Protein AF-A0A498NYL5-F1 (afdb_monomer)

Nearest PDB structures (foldseek):
  7cgw-assembly2_H  TM=6.155E-01  e=3.135E-01  Homo sapiens
  3ulv-assembly1_D  TM=5.461E-01  e=3.519E-01  Homo sapiens

Radius of gyration: 16.01 Å; Cα contacts (8 Å, |Δi|>4): 148; chains: 1; bounding box: 30×32×52 Å

Sequence (90 aa):
MDPSTGWDFYWYKHTLNSETKKTKTNSYRVKIDSVSDGGQYWCRAGRGKPVYYTQYSDALWVNVTGADAGDA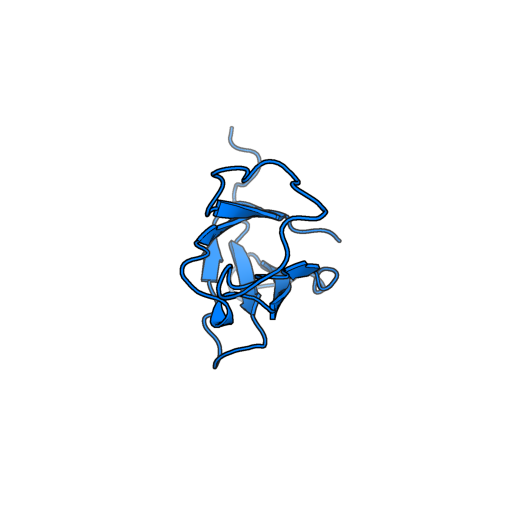TYAQPIRKKNKTRLYLSQ

Solvent-accessible surface area (backbone atoms only — not comparable to full-atom values): 5689 Å² total; per-residue (Å²): 136,73,98,47,87,66,50,38,24,40,34,45,47,73,73,60,89,74,64,70,46,76,35,67,48,69,54,46,78,44,71,55,88,50,49,77,63,24,38,45,32,35,32,33,44,31,34,72,88,76,69,49,66,57,70,70,23,71,73,46,77,43,88,46,80,71,95,73,82,89,77,96,81,72,86,67,79,83,71,91,55,61,53,50,76,47,67,71,52,128

Foldseek 3Di:
DPPQPFKWKWKFFDQDPDPTDIDSDQKDKQQAPDQSSWGWMKMWMWGDVVIDIDDIADIDGDGDDDPPDDDPPDDPDPPPCSIDMDGGDD

Mean predicted aligned error: 10.49 Å

InterPro domains:
  IPR013783 Immunoglobulin-like fold [G3DSA:2.60.40.10] (1-72)
  IPR036179 Immunoglobulin-like domain superfamily [SSF48726] (7-66)

pLDDT: mean 73.79, std 17.12, range [35.53, 91.69]

Structure (mmCIF, N/CA/C/O backbone):
data_AF-A0A498NYL5-F1
#
_entry.id   AF-A0A498NYL5-F1
#
loop_
_atom_site.group_PDB
_atom_site.id
_atom_site.type_symbol
_atom_site.label_atom_id
_atom_site.label_alt_id
_atom_site.label_comp_id
_atom_site.label_asym_id
_atom_site.label_entity_id
_atom_site.label_seq_id
_atom_site.pdbx_PDB_ins_code
_atom_site.Cartn_x
_atom_site.Cartn_y
_atom_site.Cartn_z
_atom_site.occupancy
_atom_site.B_iso_or_equiv
_atom_site.auth_seq_id
_atom_site.auth_comp_id
_atom_site.auth_asym_id
_atom_site.auth_atom_id
_atom_site.pdbx_PDB_model_num
ATOM 1 N N . MET A 1 1 ? -4.885 21.368 11.174 1.00 41.00 1 MET A N 1
ATOM 2 C CA . MET A 1 1 ? -5.765 20.203 11.373 1.00 41.00 1 MET A CA 1
ATOM 3 C C . MET A 1 1 ? -5.547 19.282 10.191 1.00 41.00 1 MET A C 1
ATOM 5 O O . MET A 1 1 ? -6.117 19.501 9.130 1.00 41.00 1 MET A O 1
ATOM 9 N N . ASP A 1 2 ? -4.586 18.371 10.309 1.00 54.91 2 ASP A N 1
ATOM 10 C CA . ASP A 1 2 ? -4.319 17.355 9.294 1.00 54.91 2 ASP A CA 1
ATOM 11 C C . ASP A 1 2 ? -5.483 16.346 9.275 1.00 54.91 2 ASP A C 1
ATOM 13 O O . ASP A 1 2 ? -5.897 15.879 10.332 1.00 54.91 2 ASP A O 1
ATOM 17 N N . PRO A 1 3 ? -6.042 15.987 8.112 1.00 52.00 3 PRO A N 1
ATOM 18 C CA . PRO A 1 3 ? -7.213 15.105 8.012 1.00 52.00 3 PRO A CA 1
ATOM 19 C C . PRO A 1 3 ? -6.925 13.627 8.363 1.00 52.00 3 PRO A C 1
ATOM 21 O O . PRO A 1 3 ? -7.655 12.735 7.943 1.00 52.00 3 PRO A O 1
ATOM 24 N N . SER A 1 4 ? -5.851 13.339 9.105 1.00 55.78 4 SER A N 1
ATOM 25 C CA . SER A 1 4 ? -5.293 11.996 9.295 1.00 55.78 4 SER A CA 1
ATOM 26 C C . SER A 1 4 ? -5.146 11.576 10.760 1.00 55.78 4 SER A C 1
ATOM 28 O O . SER A 1 4 ? -4.455 10.600 11.077 1.00 55.78 4 SER A O 1
ATOM 30 N N . THR A 1 5 ? -5.770 12.307 11.675 1.00 67.19 5 THR A N 1
ATOM 31 C CA . THR A 1 5 ? -5.579 12.136 13.112 1.00 67.19 5 THR A CA 1
ATOM 32 C C . THR A 1 5 ? -6.149 10.786 13.578 1.00 67.19 5 THR A C 1
ATOM 34 O O . THR A 1 5 ? -7.343 10.643 13.824 1.00 67.19 5 THR A O 1
ATOM 37 N N . GLY A 1 6 ? -5.291 9.762 13.669 1.00 78.00 6 GLY A N 1
ATOM 38 C CA . GLY A 1 6 ? -5.592 8.468 14.301 1.00 78.00 6 GLY A CA 1
ATOM 39 C C . GLY A 1 6 ? -5.562 7.226 13.404 1.00 78.00 6 GLY A C 1
ATOM 40 O O . GLY A 1 6 ? -5.683 6.123 13.937 1.00 78.00 6 GLY A O 1
ATOM 41 N N . TRP A 1 7 ? -5.373 7.367 12.088 1.00 87.25 7 TRP A N 1
ATOM 42 C CA . TRP A 1 7 ? -5.261 6.223 11.177 1.00 87.25 7 TRP A CA 1
ATOM 43 C C . TRP A 1 7 ? -3.811 5.836 10.895 1.00 87.25 7 TRP A C 1
ATOM 45 O O . TRP A 1 7 ? -2.912 6.669 10.773 1.00 87.25 7 TRP A O 1
ATOM 55 N N . ASP A 1 8 ? -3.614 4.536 10.765 1.00 90.19 8 ASP A N 1
ATOM 56 C CA . ASP A 1 8 ? -2.396 3.889 10.328 1.00 90.19 8 ASP A CA 1
ATOM 57 C C . ASP A 1 8 ? -2.681 3.125 9.037 1.00 90.19 8 ASP A C 1
ATOM 59 O O . ASP A 1 8 ? -3.597 2.312 8.987 1.00 90.19 8 ASP A O 1
ATOM 63 N N . PHE A 1 9 ? -1.903 3.365 7.990 1.00 89.50 9 PHE A N 1
ATOM 64 C CA . PHE A 1 9 ? -2.067 2.714 6.694 1.00 89.50 9 PHE A CA 1
ATOM 65 C C . PHE A 1 9 ? -0.998 1.645 6.522 1.00 89.50 9 PHE A C 1
ATOM 67 O O . PHE A 1 9 ? 0.185 1.904 6.728 1.00 89.50 9 PHE A O 1
ATOM 74 N N . TYR A 1 10 ? -1.420 0.448 6.147 1.00 89.62 10 TYR A N 1
ATOM 75 C CA . TYR A 1 10 ? -0.583 -0.733 6.000 1.00 89.62 10 TYR A CA 1
ATOM 76 C C . TYR A 1 10 ? -0.515 -1.093 4.523 1.00 89.62 10 TYR A C 1
ATOM 78 O O . TYR A 1 10 ? -1.558 -1.266 3.896 1.00 89.62 10 TYR A O 1
ATOM 86 N N . TRP A 1 11 ? 0.696 -1.198 3.984 1.00 89.75 11 TRP A N 1
ATOM 87 C CA . TRP A 1 11 ? 0.967 -1.487 2.577 1.00 89.75 11 TRP A CA 1
ATOM 88 C C . TRP A 1 11 ? 1.630 -2.846 2.430 1.00 89.75 11 TRP A C 1
ATOM 90 O O . TRP A 1 11 ? 2.521 -3.182 3.209 1.00 89.75 11 TRP A O 1
ATOM 100 N N . TYR A 1 12 ? 1.221 -3.588 1.409 1.00 87.56 12 TYR A N 1
ATOM 101 C CA . TYR A 1 12 ? 1.668 -4.947 1.131 1.00 87.56 12 TYR A CA 1
ATOM 102 C C . TYR A 1 12 ? 2.158 -5.054 -0.314 1.00 87.56 12 TYR A C 1
ATOM 104 O O . TYR A 1 12 ? 1.674 -4.332 -1.188 1.00 87.56 12 TYR A O 1
ATOM 112 N N . LYS A 1 13 ? 3.107 -5.963 -0.554 1.00 85.44 13 LYS A N 1
ATOM 113 C CA . LYS A 1 13 ? 3.670 -6.272 -1.873 1.00 85.44 13 LYS A CA 1
ATOM 114 C C . LYS A 1 13 ? 3.817 -7.788 -2.013 1.00 85.44 13 LYS A C 1
ATOM 116 O O . LYS A 1 13 ? 4.373 -8.424 -1.122 1.00 85.44 13 LYS A O 1
ATOM 121 N N . HIS A 1 14 ? 3.343 -8.356 -3.121 1.00 77.81 14 HIS A N 1
ATOM 122 C CA . HIS A 1 14 ? 3.360 -9.812 -3.339 1.00 77.81 14 HIS A CA 1
ATOM 123 C C . HIS A 1 14 ? 4.754 -10.385 -3.657 1.00 77.81 14 HIS A C 1
ATOM 125 O O . HIS A 1 14 ? 5.025 -11.537 -3.346 1.00 77.81 14 HIS A O 1
ATOM 131 N N . THR A 1 15 ? 5.638 -9.611 -4.297 1.00 65.56 15 THR A N 1
ATOM 132 C CA . THR A 1 15 ? 6.767 -10.181 -5.057 1.00 65.56 15 THR A CA 1
ATOM 133 C C . THR A 1 15 ? 8.016 -10.536 -4.257 1.00 65.56 15 THR A C 1
ATOM 135 O O . THR A 1 15 ? 8.882 -11.201 -4.808 1.00 65.56 15 THR A O 1
ATOM 138 N N . LEU A 1 16 ? 8.131 -10.157 -2.983 1.00 55.16 16 LEU A N 1
ATOM 139 C CA . LEU A 1 16 ? 9.220 -10.615 -2.115 1.00 55.16 16 LEU A CA 1
ATOM 140 C C . LEU A 1 16 ? 8.776 -10.468 -0.655 1.00 55.16 16 LEU A C 1
ATOM 142 O O . LEU A 1 16 ? 8.388 -9.375 -0.248 1.00 55.16 16 LEU A O 1
ATOM 146 N N . ASN A 1 17 ? 8.785 -11.572 0.091 1.00 51.56 17 ASN A N 1
ATOM 147 C CA . ASN A 1 17 ? 8.476 -11.721 1.516 1.00 51.56 17 ASN A CA 1
ATOM 148 C C . ASN A 1 17 ? 8.237 -10.417 2.310 1.00 51.56 17 ASN A C 1
ATOM 150 O O . ASN A 1 17 ? 9.145 -9.867 2.921 1.00 51.56 17 ASN A O 1
ATOM 154 N N . SER A 1 18 ? 6.967 -10.002 2.365 1.00 59.53 18 SER A N 1
ATOM 155 C CA . SER A 1 18 ? 6.342 -9.270 3.475 1.00 59.53 18 SER A CA 1
ATOM 156 C C . SER A 1 18 ? 7.151 -8.119 4.099 1.00 59.53 18 SER A C 1
ATOM 158 O O . SER A 1 18 ? 7.484 -8.163 5.285 1.00 59.53 18 SER A O 1
ATOM 160 N N . GLU A 1 19 ? 7.331 -7.012 3.379 1.00 54.28 19 GLU A N 1
ATOM 161 C CA . GLU A 1 19 ? 7.605 -5.733 4.044 1.00 54.28 19 GLU A CA 1
ATOM 162 C C . GLU A 1 19 ? 6.298 -4.941 4.189 1.00 54.28 19 GLU A C 1
ATOM 164 O O . GLU A 1 19 ? 5.859 -4.220 3.292 1.00 54.28 19 GLU A O 1
ATOM 169 N N . THR A 1 20 ? 5.630 -5.129 5.334 1.00 70.06 20 THR A N 1
ATOM 170 C CA . THR A 1 20 ? 4.426 -4.370 5.696 1.00 70.06 20 THR A CA 1
ATOM 171 C C . THR A 1 20 ? 4.846 -2.950 6.053 1.00 70.06 20 THR A C 1
ATOM 173 O O . THR A 1 20 ? 5.229 -2.668 7.191 1.00 70.06 20 THR A O 1
ATOM 176 N N . LYS A 1 21 ? 4.799 -2.030 5.089 1.00 83.06 21 LYS A N 1
ATOM 177 C CA . LYS A 1 21 ? 5.132 -0.633 5.369 1.00 83.06 21 LYS A CA 1
ATOM 178 C C . LYS A 1 21 ? 3.945 0.058 6.019 1.00 83.06 21 LYS A C 1
ATOM 180 O O . LYS A 1 21 ? 2.837 0.038 5.492 1.00 83.06 21 LYS A O 1
ATOM 185 N N . LYS A 1 22 ? 4.191 0.692 7.165 1.00 86.25 22 LYS A N 1
ATOM 186 C CA . LYS A 1 22 ? 3.196 1.473 7.901 1.00 86.25 22 LYS A CA 1
ATOM 187 C C . LYS A 1 22 ? 3.387 2.961 7.616 1.00 86.25 22 LYS A C 1
ATOM 189 O O . LYS A 1 22 ? 4.462 3.504 7.870 1.00 86.25 22 LYS A O 1
ATOM 194 N N . THR A 1 23 ? 2.365 3.635 7.100 1.00 87.31 23 THR A N 1
ATOM 195 C CA . THR A 1 23 ? 2.371 5.084 6.856 1.00 87.31 23 THR A CA 1
ATOM 196 C C . THR A 1 23 ? 1.281 5.771 7.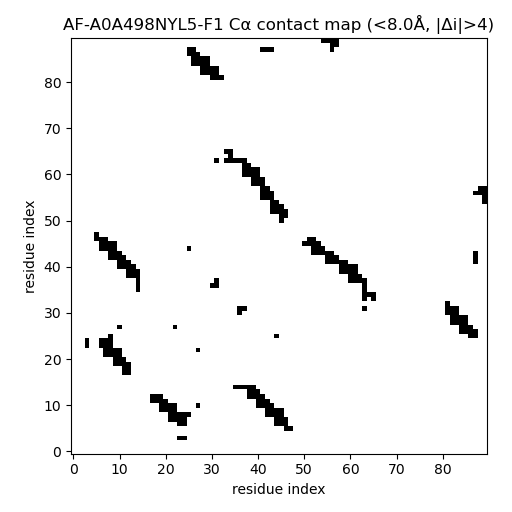662 1.00 87.31 23 THR A C 1
ATOM 198 O O . THR A 1 23 ? 0.246 5.190 7.971 1.00 87.31 23 THR A O 1
ATOM 201 N N . LYS A 1 24 ? 1.504 7.041 8.003 1.00 87.81 24 LYS A N 1
ATOM 202 C CA . LYS A 1 24 ? 0.459 7.893 8.585 1.00 87.81 24 LYS A CA 1
ATOM 203 C C . LYS A 1 24 ? -0.436 8.522 7.532 1.00 87.81 24 LYS A C 1
ATOM 205 O O . LYS A 1 24 ? -1.456 9.07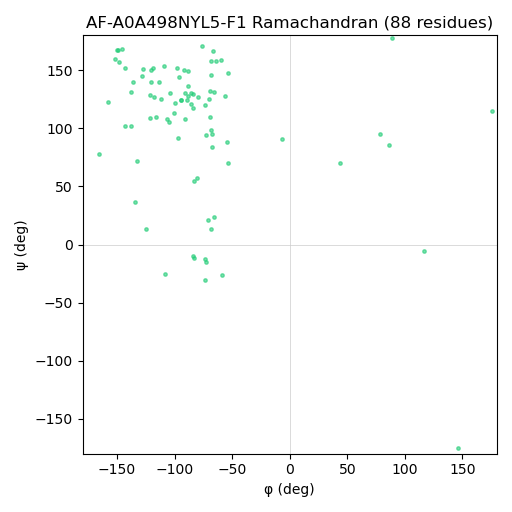2 7.880 1.00 87.81 24 LYS A O 1
ATOM 210 N N . THR A 1 25 ? -0.069 8.449 6.259 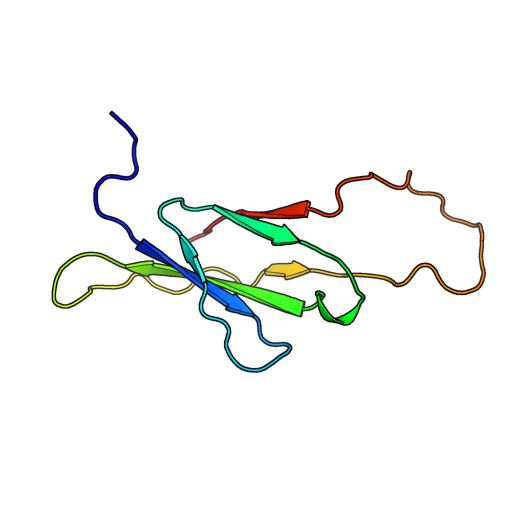1.00 85.88 25 THR A N 1
ATOM 211 C CA . THR A 1 25 ? -0.863 8.990 5.157 1.00 85.88 25 THR A CA 1
ATOM 212 C C . THR A 1 25 ? -1.461 7.864 4.330 1.00 85.88 25 THR A C 1
ATOM 214 O O . THR A 1 25 ? -0.869 6.789 4.214 1.00 85.88 25 THR A O 1
ATOM 217 N N . ASN A 1 26 ? -2.588 8.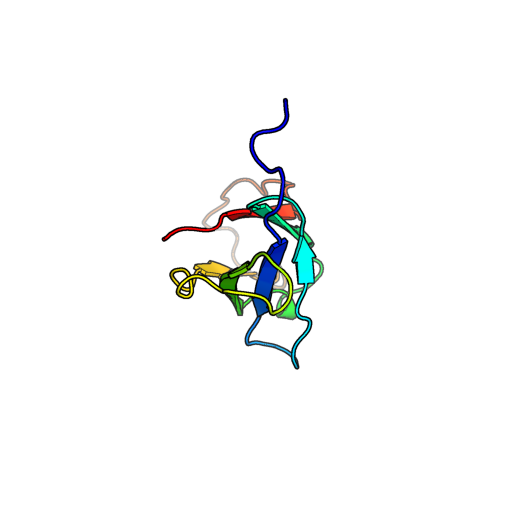148 3.681 1.00 86.75 26 ASN A N 1
ATOM 218 C CA . ASN A 1 26 ? -3.278 7.253 2.747 1.00 86.75 26 ASN A CA 1
ATOM 219 C C . ASN A 1 26 ? -2.520 7.012 1.431 1.00 86.75 26 ASN A C 1
ATOM 221 O O . ASN A 1 26 ? -3.101 6.528 0.462 1.00 86.75 26 ASN A O 1
ATOM 225 N N . SER A 1 27 ? -1.244 7.393 1.364 1.00 85.81 27 SER A N 1
ATOM 226 C CA . SER A 1 27 ? -0.440 7.269 0.163 1.00 85.81 27 SER A CA 1
ATOM 227 C C . SER A 1 27 ? 0.944 6.738 0.483 1.00 85.81 27 SER A C 1
ATOM 229 O O . SER A 1 27 ? 1.581 7.199 1.433 1.00 85.81 27 SER A O 1
ATOM 231 N N . TYR A 1 28 ? 1.452 5.863 -0.370 1.00 85.25 28 TYR A N 1
ATOM 232 C CA . TYR A 1 28 ? 2.779 5.288 -0.236 1.00 85.25 28 TYR A CA 1
ATOM 233 C C . TYR A 1 28 ? 3.625 5.593 -1.465 1.00 85.25 28 TYR A C 1
ATOM 235 O O . TYR A 1 28 ? 3.207 5.410 -2.604 1.00 85.25 28 TYR A O 1
ATOM 243 N N . ARG A 1 29 ? 4.827 6.121 -1.225 1.00 85.19 29 ARG A N 1
ATOM 244 C CA . ARG A 1 29 ? 5.834 6.337 -2.264 1.00 85.19 29 ARG A CA 1
ATOM 245 C C . ARG A 1 29 ? 6.719 5.103 -2.364 1.00 85.19 29 ARG A C 1
ATOM 247 O O . ARG A 1 29 ? 7.566 4.887 -1.495 1.00 85.19 29 ARG A O 1
ATOM 254 N N . VAL A 1 30 ? 6.537 4.353 -3.441 1.00 80.94 30 VAL A N 1
ATOM 255 C CA . VAL A 1 30 ? 7.417 3.252 -3.831 1.00 80.94 30 VAL A CA 1
ATOM 256 C C . VAL A 1 30 ? 8.587 3.835 -4.613 1.00 80.94 30 VAL A C 1
ATOM 258 O O . VAL A 1 30 ? 8.379 4.623 -5.538 1.00 80.94 30 VAL A O 1
ATOM 261 N N . LYS A 1 31 ? 9.809 3.477 -4.221 1.00 81.00 31 LYS A N 1
ATOM 262 C CA . LYS A 1 31 ? 11.014 3.733 -5.012 1.00 81.00 31 LYS A CA 1
ATOM 263 C C . LYS A 1 31 ? 11.200 2.541 -5.946 1.00 81.00 31 LYS A C 1
ATOM 265 O O . LYS A 1 31 ? 11.140 1.412 -5.479 1.00 81.00 31 LYS A O 1
ATOM 270 N N . ILE A 1 32 ? 11.348 2.815 -7.234 1.00 78.25 32 ILE A N 1
ATOM 271 C CA . ILE A 1 32 ? 11.575 1.792 -8.252 1.00 78.25 32 ILE A CA 1
ATOM 272 C C . ILE A 1 32 ? 13.050 1.871 -8.633 1.00 78.25 32 ILE A C 1
ATOM 274 O O . ILE A 1 32 ? 13.454 2.835 -9.289 1.00 78.25 32 ILE A O 1
ATOM 278 N N . ASP A 1 33 ? 13.837 0.906 -8.168 1.00 78.19 33 ASP A N 1
ATOM 279 C CA . ASP A 1 33 ? 15.274 0.784 -8.424 1.00 78.19 33 ASP A CA 1
ATOM 280 C C . ASP A 1 33 ? 15.585 -0.377 -9.386 1.00 78.19 33 ASP A C 1
ATOM 282 O O . ASP A 1 33 ? 16.590 -0.335 -10.091 1.00 78.19 33 ASP A O 1
ATOM 286 N N . SER A 1 34 ? 14.722 -1.393 -9.463 1.00 76.38 34 SER A N 1
ATOM 287 C CA . SER A 1 34 ? 14.890 -2.558 -10.337 1.00 76.38 34 SER A CA 1
ATOM 288 C C . SER A 1 34 ? 13.553 -3.157 -10.788 1.00 76.38 34 SER A C 1
ATOM 290 O O . SER A 1 34 ? 12.497 -2.854 -10.236 1.00 76.38 34 SER A O 1
ATOM 292 N N . VAL A 1 35 ? 13.586 -4.050 -11.783 1.00 76.12 35 VAL A N 1
ATOM 293 C CA . VAL A 1 35 ? 12.387 -4.760 -12.273 1.00 76.12 35 VAL A CA 1
ATOM 294 C C . VAL A 1 35 ? 11.680 -5.579 -11.188 1.00 76.12 35 VAL A C 1
ATOM 296 O O . VAL A 1 35 ? 10.465 -5.750 -11.246 1.00 76.12 35 VAL A O 1
ATOM 299 N N . SER A 1 36 ? 12.405 -6.024 -10.157 1.00 78.56 36 SER A N 1
ATOM 300 C CA . SER A 1 36 ? 11.827 -6.735 -9.012 1.00 78.56 36 SER A CA 1
ATOM 301 C C . SER A 1 36 ? 11.043 -5.815 -8.070 1.00 78.56 36 SER A C 1
ATOM 303 O O . SER A 1 36 ? 10.265 -6.300 -7.244 1.00 78.56 36 SER A O 1
ATOM 305 N N . ASP A 1 37 ? 11.171 -4.489 -8.208 1.00 79.12 37 ASP A N 1
ATOM 306 C CA . ASP A 1 37 ? 10.289 -3.523 -7.546 1.00 79.12 37 ASP A CA 1
ATOM 307 C C . ASP A 1 37 ? 8.895 -3.486 -8.172 1.00 79.12 37 ASP A C 1
ATOM 309 O O . ASP A 1 37 ? 7.954 -3.007 -7.543 1.00 79.12 37 ASP A O 1
ATOM 313 N N . GLY A 1 38 ? 8.735 -4.056 -9.367 1.00 79.31 38 GLY A N 1
ATOM 314 C CA . GLY A 1 38 ? 7.427 -4.360 -9.923 1.00 79.31 38 GLY A CA 1
ATOM 315 C C . GLY A 1 38 ? 6.668 -5.396 -9.094 1.00 79.31 38 GLY A C 1
ATOM 316 O O . GLY A 1 38 ? 7.233 -6.182 -8.323 1.00 79.31 38 GLY A O 1
ATOM 317 N N . GLY A 1 39 ? 5.349 -5.388 -9.244 1.00 84.62 39 GLY A N 1
ATOM 318 C CA . GLY A 1 39 ? 4.471 -6.352 -8.596 1.00 84.62 39 GLY A CA 1
ATOM 319 C C . GLY A 1 39 ? 3.123 -5.782 -8.195 1.00 84.62 39 GLY A C 1
ATOM 320 O O . GLY A 1 39 ? 2.785 -4.631 -8.472 1.00 84.62 39 GLY A O 1
ATOM 321 N N . GLN A 1 40 ? 2.351 -6.626 -7.519 1.00 87.25 40 GLN A N 1
ATOM 322 C CA . GLN A 1 40 ? 1.045 -6.270 -6.996 1.00 87.25 40 GLN A CA 1
ATOM 323 C C . GLN A 1 40 ? 1.171 -5.625 -5.615 1.00 87.25 40 GLN A C 1
ATOM 325 O O . GLN A 1 40 ? 1.826 -6.179 -4.727 1.00 87.25 40 GLN A O 1
ATOM 330 N N . TYR A 1 41 ? 0.513 -4.480 -5.451 1.00 87.12 41 TYR A N 1
ATOM 331 C CA . TYR A 1 41 ? 0.437 -3.718 -4.213 1.00 87.12 41 TYR A CA 1
ATOM 332 C C . TYR A 1 41 ? -1.008 -3.571 -3.759 1.00 87.12 41 TYR A C 1
ATOM 334 O O . TYR A 1 41 ? -1.890 -3.296 -4.563 1.00 87.12 41 TYR A O 1
ATOM 342 N N . TRP A 1 42 ? -1.249 -3.683 -2.461 1.00 89.44 42 TRP A N 1
ATOM 343 C CA . TRP A 1 42 ? -2.545 -3.378 -1.852 1.00 89.44 42 TRP A CA 1
ATOM 344 C C . TRP A 1 42 ? -2.329 -2.786 -0.467 1.00 89.44 42 TRP A C 1
ATOM 346 O O . TRP A 1 42 ? -1.219 -2.808 0.080 1.00 89.44 42 TRP A O 1
ATOM 356 N N . CYS A 1 43 ? -3.382 -2.229 0.113 1.00 89.75 43 CYS A N 1
ATOM 357 C CA . CYS A 1 43 ? -3.293 -1.589 1.413 1.00 89.75 43 CYS A CA 1
ATOM 358 C C . CYS A 1 43 ? -4.584 -1.681 2.218 1.00 89.75 43 CYS A C 1
ATOM 360 O O . CYS A 1 43 ? -5.623 -2.090 1.716 1.00 89.75 43 CYS A O 1
ATOM 362 N N . ARG A 1 44 ? -4.500 -1.349 3.506 1.00 91.00 44 ARG A N 1
ATOM 363 C CA . ARG A 1 44 ? -5.652 -1.189 4.408 1.00 91.00 44 ARG A CA 1
ATOM 364 C C . ARG A 1 44 ? -5.347 -0.136 5.459 1.00 91.00 44 ARG A C 1
ATOM 366 O O . ARG A 1 44 ? -4.179 0.093 5.778 1.00 91.00 44 ARG A O 1
ATOM 373 N N . ALA A 1 45 ? -6.372 0.472 6.036 1.00 91.31 45 ALA A N 1
ATOM 374 C CA . ALA A 1 45 ? -6.221 1.357 7.183 1.00 91.31 45 ALA A CA 1
ATOM 375 C C . ALA A 1 45 ? -6.535 0.610 8.488 1.00 91.31 45 ALA A C 1
ATOM 377 O O . ALA A 1 45 ? -7.317 -0.340 8.512 1.00 91.31 45 ALA A O 1
ATOM 378 N N . GLY A 1 46 ? -5.925 1.033 9.588 1.00 91.31 46 GLY A N 1
ATOM 379 C CA . GLY A 1 46 ? -6.213 0.554 10.931 1.00 91.31 46 GLY A CA 1
ATOM 380 C C . GLY A 1 46 ? -6.119 1.671 11.965 1.00 91.31 46 GLY A C 1
ATOM 381 O O . GLY A 1 46 ? -5.402 2.648 11.765 1.00 91.31 46 GLY A O 1
ATOM 382 N N . ARG A 1 47 ? -6.864 1.557 13.064 1.00 90.62 47 ARG A N 1
ATOM 383 C CA . ARG A 1 47 ? -6.848 2.517 14.181 1.00 90.62 47 ARG A CA 1
ATOM 384 C C . ARG A 1 47 ? -7.207 1.855 15.510 1.00 90.62 47 ARG A C 1
ATOM 386 O O . ARG A 1 47 ? -7.887 0.835 15.520 1.00 90.62 47 ARG A O 1
ATOM 393 N N . GLY A 1 48 ? -6.826 2.482 16.623 1.00 85.88 48 GLY A N 1
ATOM 394 C CA . GLY A 1 48 ? -7.190 2.042 17.978 1.00 85.88 48 GLY A CA 1
ATOM 395 C C . GLY A 1 48 ? -6.221 1.038 18.618 1.00 85.88 48 GLY A C 1
ATOM 396 O O . GLY A 1 48 ? -5.217 0.648 18.022 1.00 85.88 48 GLY A O 1
ATOM 397 N N . LYS A 1 49 ? -6.512 0.664 19.870 1.00 85.00 49 LYS A N 1
ATOM 398 C CA . LYS A 1 49 ? -5.821 -0.376 20.653 1.00 85.00 49 LYS A CA 1
ATOM 399 C C . LYS A 1 49 ? -6.891 -1.200 21.406 1.00 85.00 49 LYS A C 1
ATOM 401 O O . LYS A 1 49 ? -7.391 -0.691 22.406 1.00 85.00 49 LYS A O 1
ATOM 406 N N . PRO A 1 50 ? -7.269 -2.415 20.953 1.00 86.62 50 PRO A N 1
ATOM 407 C CA . PRO A 1 50 ? -6.717 -3.163 19.818 1.00 86.62 50 PRO A CA 1
ATOM 408 C C . PRO A 1 50 ? -7.033 -2.506 18.467 1.00 86.62 50 PRO A C 1
ATOM 410 O O . PRO A 1 50 ? -7.953 -1.699 18.352 1.00 86.62 50 PRO A O 1
ATOM 413 N N . VAL A 1 51 ? -6.232 -2.815 17.445 1.00 88.00 51 VAL A N 1
ATOM 414 C CA . VAL A 1 51 ? -6.376 -2.191 16.124 1.00 88.00 51 VAL A CA 1
ATOM 415 C C . VAL A 1 51 ? 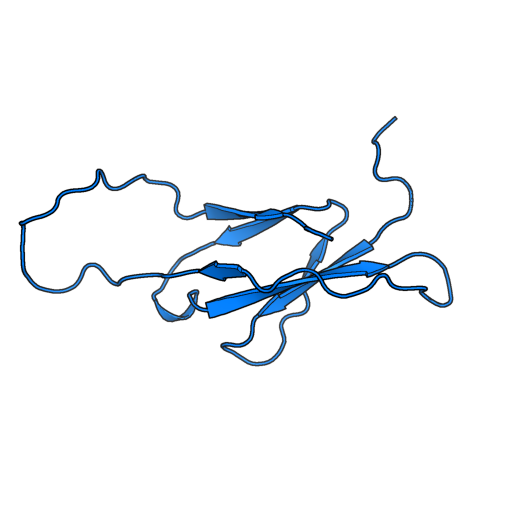-7.611 -2.753 15.417 1.00 88.00 51 VAL A C 1
ATOM 417 O O . VAL A 1 51 ? -7.677 -3.947 15.134 1.00 88.00 51 VAL A O 1
ATOM 420 N N . TYR A 1 52 ? -8.561 -1.882 15.086 1.00 89.19 52 TYR A N 1
ATOM 421 C CA . TYR A 1 52 ? -9.630 -2.165 14.133 1.00 89.19 52 TYR A CA 1
ATOM 422 C C . TYR A 1 52 ? -9.161 -1.801 12.730 1.00 89.19 52 TYR A C 1
ATOM 424 O O . TYR A 1 52 ? -8.583 -0.730 12.539 1.00 89.19 52 TYR A O 1
ATOM 432 N N . TYR A 1 53 ? -9.434 -2.658 11.752 1.00 90.00 53 TYR A N 1
ATOM 433 C CA . TYR A 1 53 ? -8.959 -2.481 10.387 1.00 90.00 53 TYR A CA 1
ATOM 434 C C . TYR A 1 53 ? -10.095 -2.384 9.375 1.00 90.00 53 TYR A C 1
ATOM 436 O O . TYR A 1 53 ? -11.143 -3.000 9.546 1.00 90.00 53 TYR A O 1
ATOM 444 N N . THR A 1 54 ? -9.855 -1.641 8.299 1.00 91.19 54 THR A N 1
ATOM 445 C CA . THR A 1 54 ? -10.725 -1.623 7.121 1.00 91.19 54 THR A CA 1
ATOM 446 C C . THR A 1 54 ? -10.531 -2.877 6.275 1.00 91.19 54 THR A C 1
ATOM 448 O O . THR A 1 54 ? -9.577 -3.640 6.465 1.00 91.19 54 THR A O 1
ATOM 451 N N . GLN A 1 55 ? -11.414 -3.042 5.289 1.00 91.69 55 GLN A N 1
ATOM 452 C CA . GLN A 1 55 ? -11.185 -3.966 4.184 1.00 91.69 55 GLN A CA 1
ATOM 453 C C . GLN A 1 55 ? -9.913 -3.581 3.415 1.00 91.69 55 GLN A C 1
ATOM 455 O O . GLN A 1 55 ? -9.422 -2.448 3.512 1.00 91.69 55 GLN A O 1
ATOM 460 N N . TYR A 1 56 ? -9.362 -4.559 2.700 1.00 90.19 56 TYR A N 1
ATOM 461 C CA . TYR A 1 56 ? -8.255 -4.329 1.784 1.00 90.19 56 TYR A CA 1
ATOM 462 C C . TYR A 1 56 ? -8.715 -3.492 0.591 1.00 90.19 56 TYR A C 1
ATOM 464 O O . TYR A 1 56 ? -9.851 -3.625 0.145 1.00 90.19 56 TYR A O 1
ATOM 472 N N . SER A 1 57 ? -7.816 -2.650 0.090 1.00 89.88 57 SER A N 1
ATOM 473 C CA . SER A 1 57 ? -7.989 -1.958 -1.179 1.00 89.88 57 SER A CA 1
ATOM 474 C C . SER A 1 57 ? -7.962 -2.931 -2.341 1.00 89.88 57 SER A C 1
ATOM 476 O O . SER A 1 57 ? -7.416 -4.035 -2.23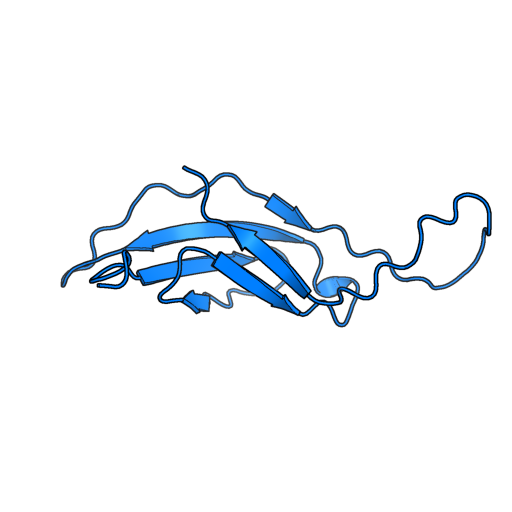5 1.00 89.88 57 SER A O 1
ATOM 478 N N . ASP A 1 58 ? -8.394 -2.434 -3.494 1.00 89.50 58 ASP A N 1
ATOM 479 C CA . ASP A 1 58 ? -8.049 -3.0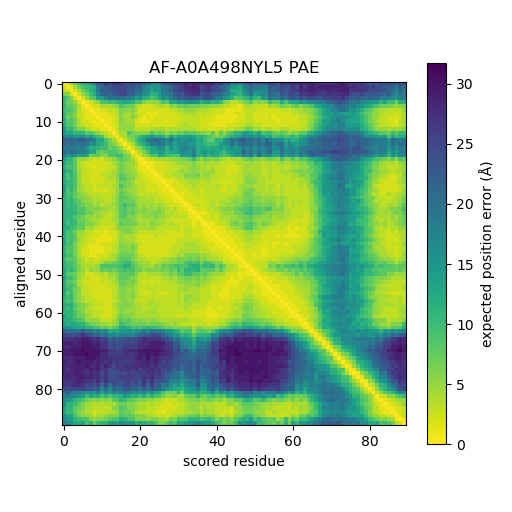56 -4.759 1.00 89.50 58 ASP A CA 1
ATOM 480 C C . ASP A 1 58 ? -6.537 -3.217 -4.894 1.00 89.50 58 ASP A C 1
ATOM 482 O O . ASP A 1 58 ? -5.726 -2.421 -4.395 1.00 89.50 58 ASP A O 1
ATOM 486 N N . ALA A 1 59 ? -6.166 -4.283 -5.586 1.00 86.88 59 ALA A N 1
ATOM 487 C CA . ALA A 1 59 ? -4.786 -4.597 -5.852 1.00 86.88 59 ALA A CA 1
ATOM 488 C C . ALA A 1 59 ? -4.307 -3.819 -7.085 1.00 86.88 59 ALA A C 1
ATOM 490 O O . ALA A 1 59 ? -4.793 -4.016 -8.198 1.00 86.88 59 ALA A O 1
ATOM 491 N N . LEU A 1 60 ? -3.324 -2.946 -6.894 1.00 85.94 60 LEU A N 1
ATOM 492 C CA . LEU A 1 60 ? -2.711 -2.148 -7.945 1.00 85.94 60 LEU A CA 1
ATOM 493 C C . LEU A 1 60 ? -1.456 -2.842 -8.473 1.00 85.94 60 LEU A C 1
ATOM 495 O O . LEU A 1 60 ? -0.523 -3.135 -7.723 1.00 85.94 60 LEU A O 1
ATOM 499 N N . TRP A 1 61 ? -1.418 -3.071 -9.782 1.00 84.06 61 TRP A N 1
ATOM 500 C CA . TRP A 1 61 ? -0.266 -3.663 -10.447 1.00 84.06 61 TRP A CA 1
ATOM 501 C C . TRP A 1 61 ? 0.730 -2.591 -10.900 1.00 84.06 61 TRP A C 1
ATOM 503 O O . TRP A 1 61 ? 0.380 -1.674 -11.645 1.00 84.06 61 TRP A O 1
ATOM 513 N N . VAL A 1 62 ? 1.985 -2.707 -10.467 1.00 82.12 62 VAL A N 1
ATOM 514 C CA . VAL A 1 62 ? 3.082 -1.824 -10.878 1.00 82.12 62 VAL A CA 1
ATOM 515 C C . VAL A 1 62 ? 3.994 -2.586 -11.834 1.00 82.12 62 VAL A C 1
ATOM 517 O O . VAL A 1 62 ? 4.737 -3.474 -11.418 1.00 82.12 62 VAL A O 1
ATOM 520 N N . ASN A 1 63 ? 3.945 -2.217 -13.116 1.00 78.69 63 ASN A N 1
ATOM 521 C CA . ASN A 1 63 ? 4.840 -2.748 -14.143 1.00 78.69 63 ASN A CA 1
ATOM 522 C C . ASN A 1 63 ? 6.141 -1.949 -14.189 1.00 78.69 63 ASN A C 1
ATOM 524 O O . ASN A 1 63 ? 6.126 -0.746 -14.452 1.00 78.69 63 ASN A O 1
ATOM 528 N N . VAL A 1 64 ? 7.260 -2.637 -13.966 1.00 78.31 64 VAL A N 1
ATOM 529 C CA . VAL A 1 64 ? 8.607 -2.085 -14.127 1.00 78.31 64 VAL A CA 1
ATOM 530 C C . VAL A 1 64 ? 9.292 -2.861 -15.241 1.00 78.31 64 VAL A C 1
ATOM 532 O O . VAL A 1 64 ? 9.608 -4.035 -15.083 1.00 78.31 64 VAL A O 1
ATOM 535 N N . THR A 1 65 ? 9.498 -2.213 -16.381 1.00 72.31 65 THR A N 1
ATOM 536 C CA . THR A 1 65 ? 10.241 -2.777 -17.511 1.00 72.31 65 THR A CA 1
ATOM 537 C C . THR A 1 65 ? 11.694 -2.323 -17.429 1.00 72.31 65 THR A C 1
ATOM 539 O O . THR A 1 65 ? 11.958 -1.121 -17.355 1.00 72.31 65 THR A O 1
ATOM 542 N N . GLY A 1 66 ? 12.630 -3.273 -17.424 1.00 60.31 66 GLY A N 1
ATOM 543 C CA . GLY A 1 66 ? 14.058 -2.985 -17.536 1.00 60.31 66 GLY A CA 1
ATOM 544 C C . GLY A 1 66 ? 14.336 -2.502 -18.950 1.00 60.31 66 GLY A C 1
ATOM 545 O O . GLY A 1 66 ? 13.944 -3.160 -19.910 1.00 60.31 66 GLY A O 1
ATOM 546 N N . ALA A 1 67 ? 14.944 -1.330 -19.088 1.00 58.34 67 ALA A N 1
ATOM 547 C CA . ALA A 1 67 ? 15.321 -0.792 -20.386 1.00 58.34 67 ALA A CA 1
ATOM 548 C C . ALA A 1 67 ? 16.633 -1.434 -20.862 1.00 58.34 67 ALA A C 1
ATOM 550 O O . ALA A 1 67 ? 17.595 -0.723 -21.118 1.00 58.34 67 ALA A O 1
ATOM 551 N N . ASP A 1 68 ? 16.677 -2.761 -20.966 1.00 57.00 68 ASP A N 1
ATOM 552 C CA . ASP A 1 68 ? 17.848 -3.477 -21.461 1.00 57.00 68 ASP A CA 1
ATOM 553 C C . ASP A 1 68 ? 17.458 -4.308 -22.695 1.00 57.00 68 ASP A C 1
ATOM 555 O O . ASP A 1 68 ? 16.755 -5.311 -22.598 1.00 57.00 68 ASP A O 1
ATOM 559 N N . ALA A 1 69 ? 17.960 -3.836 -23.843 1.00 49.34 69 ALA A N 1
ATOM 560 C CA . ALA A 1 69 ? 17.961 -4.412 -25.194 1.00 49.34 69 ALA A CA 1
ATOM 561 C C . ALA A 1 69 ? 16.675 -4.317 -26.052 1.00 49.34 69 ALA A C 1
ATOM 563 O O . ALA A 1 69 ? 15.842 -5.213 -26.085 1.00 49.34 69 ALA A O 1
ATOM 564 N N . GLY A 1 70 ? 16.651 -3.265 -26.885 1.00 47.97 70 GLY A N 1
ATOM 565 C CA . GLY A 1 70 ? 16.324 -3.381 -28.311 1.00 47.97 70 GLY A CA 1
ATOM 566 C C . GLY A 1 70 ? 14.851 -3.336 -28.704 1.00 47.97 70 GLY A C 1
ATOM 567 O O . GLY A 1 70 ? 14.253 -4.379 -28.904 1.00 47.97 70 GLY A O 1
ATOM 568 N N . ASP A 1 71 ? 14.310 -2.130 -28.892 1.00 41.88 71 ASP A N 1
ATOM 569 C CA . ASP A 1 71 ? 13.657 -1.708 -30.144 1.00 41.88 71 ASP A CA 1
ATOM 570 C C . ASP A 1 71 ? 13.066 -0.302 -29.943 1.00 41.88 71 ASP A C 1
ATOM 572 O O . ASP A 1 71 ? 12.212 -0.053 -29.090 1.00 41.88 71 ASP A O 1
ATOM 576 N N . ALA A 1 72 ? 13.601 0.667 -30.680 1.00 47.22 72 ALA A N 1
ATOM 577 C CA . ALA A 1 72 ? 13.302 2.086 -30.531 1.00 47.22 72 ALA A CA 1
ATOM 578 C C . ALA A 1 72 ? 12.017 2.474 -31.278 1.00 47.22 72 ALA A C 1
ATOM 580 O O . ALA A 1 72 ? 12.034 3.369 -32.123 1.00 47.22 72 ALA A O 1
ATOM 581 N N . THR A 1 73 ? 10.892 1.810 -31.006 1.00 45.03 73 THR A N 1
ATOM 582 C CA . THR A 1 73 ? 9.642 2.079 -31.744 1.00 45.03 73 THR A CA 1
ATOM 583 C C . THR A 1 73 ? 8.414 2.204 -30.851 1.00 45.03 73 THR A C 1
ATOM 585 O O . THR A 1 73 ? 7.318 1.845 -31.238 1.00 45.03 73 THR A O 1
ATOM 588 N N . TYR A 1 74 ? 8.561 2.797 -29.665 1.00 36.62 74 TYR A N 1
ATOM 589 C CA . TYR A 1 74 ? 7.505 3.616 -29.056 1.00 36.62 74 TYR A CA 1
ATOM 590 C C . TYR A 1 74 ? 8.110 4.423 -27.906 1.00 36.62 74 TYR A C 1
ATOM 592 O O . TYR A 1 74 ? 8.009 4.061 -26.734 1.00 36.62 74 TYR A O 1
ATOM 600 N N . ALA A 1 75 ? 8.815 5.506 -28.235 1.00 35.66 75 ALA A N 1
ATOM 601 C CA . ALA A 1 75 ? 9.361 6.409 -27.232 1.00 35.66 75 ALA A CA 1
ATOM 602 C C . ALA A 1 75 ? 8.217 7.148 -26.515 1.00 35.66 75 ALA A C 1
ATOM 604 O O . ALA A 1 75 ? 7.870 8.280 -26.849 1.00 35.66 75 ALA A O 1
ATOM 605 N N . GLN A 1 76 ? 7.633 6.522 -25.493 1.00 41.84 76 GLN A N 1
ATOM 606 C CA . GLN A 1 76 ? 7.028 7.284 -24.411 1.00 41.84 76 GLN A CA 1
ATOM 607 C C . GLN A 1 76 ? 8.176 8.019 -23.709 1.00 41.84 76 GLN A C 1
ATOM 609 O O . GLN A 1 76 ? 9.199 7.394 -23.414 1.00 41.84 76 GLN A O 1
ATOM 614 N N . PRO A 1 77 ? 8.068 9.334 -23.449 1.00 35.53 77 PRO A N 1
ATOM 615 C CA . PRO A 1 77 ? 9.130 10.052 -22.770 1.00 35.53 77 PRO A CA 1
ATOM 616 C C . PRO A 1 77 ? 9.399 9.356 -21.441 1.00 35.53 77 PRO A C 1
ATOM 618 O O . PRO A 1 77 ? 8.467 9.131 -20.663 1.00 35.53 77 PRO A O 1
ATOM 621 N N . ILE A 1 78 ? 10.672 9.034 -21.197 1.00 45.78 78 ILE A N 1
ATOM 622 C CA . ILE A 1 78 ? 11.193 8.569 -19.913 1.00 45.78 78 ILE A CA 1
ATOM 623 C C . ILE A 1 78 ? 10.798 9.626 -18.882 1.00 45.78 78 ILE A C 1
ATOM 625 O O . ILE A 1 78 ? 11.508 10.606 -18.639 1.00 45.78 78 ILE A O 1
ATOM 629 N N . ARG A 1 79 ? 9.612 9.485 -18.288 1.00 44.09 79 ARG A N 1
ATOM 630 C CA . ARG A 1 79 ? 9.218 10.286 -17.142 1.00 44.09 79 ARG A CA 1
ATOM 631 C C . ARG A 1 79 ? 10.132 9.807 -16.034 1.00 44.09 79 ARG A C 1
ATOM 633 O O . ARG A 1 79 ? 9.859 8.788 -15.413 1.00 44.09 79 ARG A O 1
ATOM 640 N N . LYS A 1 80 ? 11.208 10.566 -15.805 1.00 40.06 80 LYS A N 1
ATOM 641 C CA . LYS A 1 80 ? 12.048 10.576 -14.599 1.00 40.06 80 LYS A CA 1
ATOM 642 C C . LYS A 1 80 ? 11.175 10.786 -13.358 1.00 40.06 80 LYS A C 1
ATOM 644 O O . LYS A 1 80 ? 11.163 11.841 -12.729 1.00 40.06 80 LYS A O 1
ATOM 649 N N . LYS A 1 81 ? 10.386 9.781 -13.025 1.00 46.09 81 LYS A N 1
ATOM 650 C CA . LYS A 1 81 ? 9.633 9.641 -11.796 1.00 46.09 81 LYS A CA 1
ATOM 651 C C . LYS A 1 81 ? 9.911 8.221 -11.341 1.00 46.09 81 LYS A C 1
ATOM 653 O O . LYS A 1 81 ? 9.029 7.378 -11.376 1.00 46.09 81 LYS A O 1
ATOM 658 N N . ASN A 1 82 ? 11.130 7.970 -10.864 1.00 59.72 82 ASN A N 1
ATOM 659 C CA . ASN A 1 82 ? 11.537 6.707 -10.221 1.00 59.72 82 ASN A CA 1
ATOM 660 C C . ASN A 1 82 ? 10.792 6.486 -8.876 1.00 59.72 82 ASN A C 1
ATOM 662 O O . ASN A 1 82 ? 11.303 5.872 -7.941 1.00 59.72 82 ASN A O 1
ATOM 666 N N . LYS A 1 83 ? 9.623 7.118 -8.722 1.00 65.12 83 LYS A N 1
ATOM 667 C CA . LYS A 1 83 ? 8.800 7.228 -7.529 1.00 65.12 83 LYS A CA 1
ATOM 668 C C . LYS A 1 83 ? 7.343 7.158 -7.967 1.00 65.12 83 LYS A C 1
ATOM 670 O O . LYS A 1 83 ? 6.787 8.157 -8.433 1.00 65.12 83 LYS A O 1
ATOM 675 N N . THR A 1 84 ? 6.732 6.000 -7.774 1.00 73.62 84 THR A N 1
ATOM 676 C CA . THR A 1 84 ? 5.294 5.801 -7.974 1.00 73.62 84 THR A CA 1
ATOM 677 C C . THR A 1 84 ? 4.586 6.069 -6.652 1.00 73.62 84 THR A C 1
ATOM 679 O O . THR A 1 84 ? 5.014 5.592 -5.599 1.00 73.62 84 THR A O 1
ATOM 682 N N . ARG A 1 85 ? 3.530 6.890 -6.678 1.00 82.00 85 ARG A N 1
ATOM 683 C CA . ARG A 1 85 ? 2.698 7.162 -5.501 1.00 82.00 85 ARG A CA 1
ATOM 684 C C . ARG A 1 85 ? 1.434 6.321 -5.593 1.00 82.00 85 ARG A C 1
ATOM 686 O O . ARG A 1 85 ? 0.620 6.543 -6.481 1.00 82.00 85 ARG A O 1
ATOM 693 N N . LEU A 1 86 ? 1.310 5.373 -4.679 1.00 84.44 86 LEU A N 1
ATOM 694 C CA . LEU A 1 86 ? 0.130 4.543 -4.491 1.00 84.44 86 LEU A CA 1
ATOM 695 C C . LEU A 1 86 ? -0.821 5.250 -3.525 1.00 84.44 86 LEU A C 1
ATOM 697 O O . LEU A 1 86 ? -0.364 5.982 -2.642 1.00 84.44 86 LEU A O 1
ATOM 701 N N . TYR A 1 87 ? -2.118 5.023 -3.687 1.00 85.69 87 TYR A N 1
ATOM 702 C CA . TYR A 1 87 ? -3.174 5.584 -2.848 1.00 85.69 87 TYR A CA 1
ATOM 703 C C . TYR A 1 87 ? -4.078 4.457 -2.352 1.00 85.69 87 TYR A C 1
ATOM 705 O O . TYR A 1 87 ? -4.294 3.491 -3.077 1.00 85.69 87 TYR A O 1
ATOM 713 N N . LEU A 1 88 ? -4.583 4.585 -1.125 1.00 83.25 88 LEU A N 1
ATOM 714 C CA . LEU A 1 88 ? -5.628 3.705 -0.615 1.00 83.25 88 LEU A CA 1
ATOM 715 C C . LEU A 1 88 ? -6.926 4.008 -1.372 1.00 83.25 88 LEU A C 1
ATOM 717 O O . LEU A 1 88 ? -7.511 5.072 -1.164 1.00 83.25 88 LEU A O 1
ATOM 721 N N . SER A 1 89 ? -7.358 3.084 -2.230 1.00 78.69 89 SER A N 1
ATOM 722 C CA . SER A 1 89 ? -8.741 3.002 -2.707 1.00 78.69 89 SER A CA 1
ATOM 723 C C . SER A 1 89 ? -9.544 2.065 -1.796 1.00 78.69 89 SER A C 1
ATOM 725 O O . SER A 1 89 ? -8.975 1.170 -1.172 1.00 78.69 89 SER A O 1
ATOM 727 N N . GLN A 1 90 ? -10.843 2.318 -1.661 1.00 64.81 90 GLN A N 1
ATOM 728 C CA . GLN A 1 90 ? -11.814 1.480 -0.950 1.00 64.81 90 GLN A CA 1
ATOM 729 C C . GLN A 1 90 ? -12.992 1.225 -1.876 1.00 64.81 90 GLN A C 1
ATOM 731 O O . GLN A 1 90 ? -13.284 2.154 -2.666 1.00 64.81 90 GLN A O 1
#

Organis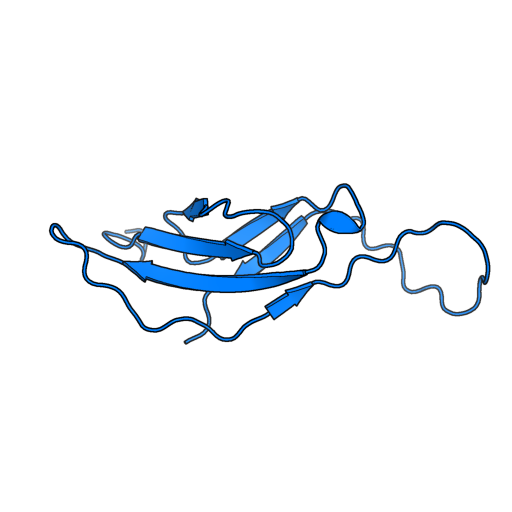m: Labeo rohita (NCBI:txid84645)

Secondary structure (DSSP, 8-state):
--TTTT-EEEEEESSSS---EEESSSEEEEE--SGGG-EEEEEEEEETTTTEEPPPPPPEEE------S---S---------EEEEE---